Protein AF-A0A930K8G9-F1 (afdb_monomer_lite)

Foldseek 3Di:
DVVVVVVVVVVVVVPPLPLDFVLVLQLLADCVVPVQQHSVLSNQLSVCVVVVHFSWDQTNVRFIKGWPDDDRFKTWIDHHPFKIWIWGDPDSFKIWIWIWGRDVHIAIDIWIATSNRHTDPDPPPPDPPDDDDPPDDPVVVVVVVVVCPPPRD

Radius of gyration: 22.26 Å; chains: 1; bounding box: 43×30×83 Å

Secondary structure (DSSP, 8-state):
-HHHHHHHHHHHTT-------HHHHHHTS-TTTSTTS-HHHHHHHHHHHHHTS--EEE-TTSPEEEEEEE-SSEEEEEEETTEEEEEEE-SSSEEEEEEEEESSSEEEEEEEEETT-PBP---------PPPPTTS-HHHHHHHHHHT-SPP-

pLDDT: mean 87.23, std 14.77, range [46.5, 98.62]

Sequence (153 aa):
MKKWLVIICFLTCWLGASAQNLRDVWIDMPDTISPYLNKSLRTELADYVKMGVDPAVKNLLDDTTRIERMTKNYMLVQLSKASSLEIKLLDNSTIALVQTWKGPVAESKLSLFNQQWQAHAMVILPQETIEKPDTISEMEWNDIKSLMTPRLK

Structure (mmCIF, N/CA/C/O backbone):
data_AF-A0A930K8G9-F1
#
_entry.id   AF-A0A930K8G9-F1
#
loop_
_atom_site.group_PDB
_atom_site.id
_atom_site.type_symbol
_atom_site.label_atom_id
_atom_site.label_alt_id
_atom_site.label_comp_id
_atom_site.label_asym_id
_atom_site.label_entity_id
_atom_site.label_seq_id
_atom_site.pdbx_PDB_ins_code
_atom_site.Cartn_x
_atom_site.Cartn_y
_atom_site.Cartn_z
_atom_site.occupancy
_atom_site.B_iso_or_equiv
_atom_site.auth_seq_id
_atom_site.auth_comp_id
_atom_site.auth_asym_id
_atom_site.auth_atom_id
_atom_site.pdbx_PDB_model_num
ATOM 1 N N . MET A 1 1 ? -19.044 -14.992 -48.141 1.00 52.28 1 MET A N 1
ATOM 2 C CA . MET A 1 1 ? -18.464 -15.735 -46.996 1.00 52.28 1 MET A CA 1
ATOM 3 C C . MET A 1 1 ? -17.165 -15.114 -46.463 1.00 52.28 1 MET A C 1
ATOM 5 O O . MET A 1 1 ? -17.067 -14.907 -45.265 1.00 52.28 1 MET A O 1
ATOM 9 N N . LYS A 1 2 ? -16.203 -14.713 -47.314 1.00 53.38 2 LYS A N 1
ATOM 10 C CA . LYS A 1 2 ? -14.900 -14.144 -46.886 1.00 53.38 2 LYS A CA 1
ATOM 11 C C . LYS A 1 2 ? -14.973 -12.807 -46.113 1.00 53.38 2 LYS A C 1
ATOM 13 O O . LYS A 1 2 ? -14.159 -12.573 -45.232 1.00 53.38 2 LYS A O 1
ATOM 18 N N . LYS A 1 3 ? -15.964 -11.949 -46.405 1.00 56.41 3 LYS A N 1
ATOM 19 C CA . LYS A 1 3 ? -16.130 -10.627 -45.757 1.00 56.41 3 LYS A CA 1
ATOM 20 C C . LYS A 1 3 ? -16.605 -10.709 -44.299 1.00 56.41 3 LYS A C 1
ATOM 22 O O . LYS A 1 3 ? -16.292 -9.827 -43.514 1.00 56.41 3 LYS A O 1
ATOM 27 N N . TRP A 1 4 ? -17.345 -11.758 -43.938 1.00 68.38 4 TRP A N 1
ATOM 28 C CA . TRP A 1 4 ? -17.905 -11.913 -42.588 1.00 68.38 4 TRP A CA 1
ATOM 29 C C . TRP A 1 4 ? -16.896 -12.527 -41.610 1.00 68.38 4 TRP A C 1
ATOM 31 O O . TRP A 1 4 ? -16.908 -12.185 -40.435 1.00 68.38 4 TRP A O 1
ATOM 41 N N . LEU A 1 5 ? -15.952 -13.334 -42.110 1.00 64.62 5 LEU A N 1
ATOM 42 C CA . LEU A 1 5 ? -14.828 -13.855 -41.323 1.00 64.62 5 LEU A CA 1
ATOM 43 C C . LEU A 1 5 ? -13.914 -12.740 -40.788 1.00 64.62 5 LEU A C 1
ATOM 45 O O . LEU A 1 5 ? -13.472 -12.813 -39.648 1.00 64.62 5 LEU A O 1
ATOM 49 N N . VAL A 1 6 ? -13.685 -11.678 -41.571 1.00 66.75 6 VAL A N 1
ATOM 50 C CA . VAL A 1 6 ? -12.866 -10.529 -41.136 1.00 66.75 6 VAL A CA 1
ATOM 51 C C . VAL A 1 6 ? -13.548 -9.760 -40.000 1.00 66.75 6 VAL A C 1
ATOM 53 O O . VAL A 1 6 ? -12.891 -9.389 -39.034 1.00 66.75 6 VAL A O 1
ATOM 56 N N . ILE A 1 7 ? -14.870 -9.576 -40.075 1.00 68.44 7 ILE A N 1
ATOM 57 C CA . ILE A 1 7 ? -15.650 -8.869 -39.047 1.00 68.44 7 ILE A CA 1
ATOM 58 C C . ILE A 1 7 ? -15.668 -9.668 -37.735 1.00 68.44 7 ILE A C 1
ATOM 60 O O . ILE A 1 7 ? -15.463 -9.094 -36.670 1.00 68.44 7 ILE A O 1
ATOM 64 N N . ILE A 1 8 ? -15.829 -10.994 -37.807 1.00 68.06 8 ILE A N 1
ATOM 65 C CA . ILE A 1 8 ? -15.802 -11.874 -36.627 1.00 68.06 8 ILE A CA 1
ATOM 66 C C . ILE A 1 8 ? -14.412 -11.876 -35.967 1.00 68.06 8 ILE A C 1
ATOM 68 O O . ILE A 1 8 ? -14.334 -11.757 -34.749 1.00 68.06 8 ILE A O 1
ATOM 72 N N . CYS A 1 9 ? -13.321 -11.915 -36.745 1.00 62.56 9 CYS A N 1
ATOM 73 C CA . CYS A 1 9 ? -11.961 -11.810 -36.198 1.00 62.56 9 CYS A CA 1
ATOM 74 C C . CYS A 1 9 ? -11.698 -10.469 -35.490 1.00 62.56 9 CYS A C 1
ATOM 76 O O . CYS A 1 9 ? -11.072 -10.461 -34.431 1.00 62.56 9 CYS A O 1
ATOM 78 N N . PHE A 1 10 ? -12.202 -9.349 -36.023 1.00 61.12 10 PHE A N 1
ATOM 79 C CA . PHE A 1 10 ? -12.087 -8.042 -35.361 1.00 61.12 10 PHE A CA 1
ATOM 80 C C . PHE A 1 10 ? -12.918 -7.955 -34.070 1.00 61.12 10 PHE A C 1
ATOM 82 O O . PHE A 1 10 ? -12.462 -7.352 -33.101 1.00 61.12 10 PHE A O 1
ATOM 89 N N . LEU A 1 11 ? -14.087 -8.603 -34.016 1.00 60.97 11 LEU A N 1
ATOM 90 C CA . LEU A 1 11 ? -14.926 -8.676 -32.811 1.00 60.97 11 LEU A CA 1
ATOM 91 C C . LEU A 1 11 ? -14.304 -9.534 -31.697 1.00 60.97 11 LEU A C 1
ATOM 93 O O . LEU A 1 11 ? -14.457 -9.212 -30.521 1.00 60.97 11 LEU A O 1
ATOM 97 N N . THR A 1 12 ? -13.564 -10.594 -32.038 1.00 58.00 12 THR A N 1
ATOM 98 C CA . THR A 1 12 ? -12.906 -11.455 -31.038 1.00 58.00 12 THR A CA 1
ATOM 99 C C . THR A 1 12 ? -11.633 -10.851 -30.440 1.00 58.00 12 THR A C 1
ATOM 101 O O . THR A 1 12 ? -11.233 -11.251 -29.351 1.00 58.00 12 THR A O 1
ATOM 104 N N . CYS A 1 13 ? -11.013 -9.860 -31.094 1.00 54.03 13 CYS A N 1
ATOM 105 C CA . CYS A 1 13 ? -9.818 -9.180 -30.576 1.00 54.03 13 CYS A CA 1
ATOM 106 C C . CYS A 1 13 ? -10.092 -8.252 -29.379 1.00 54.03 13 CYS A C 1
ATOM 108 O O . CYS A 1 13 ? -9.145 -7.852 -28.706 1.00 54.03 13 CYS A O 1
ATOM 110 N N . TRP A 1 14 ? -11.354 -7.926 -29.078 1.00 51.00 14 TRP A N 1
ATOM 111 C CA . TRP A 1 14 ? -11.719 -7.150 -27.884 1.00 51.00 14 TRP A CA 1
ATOM 112 C C . TRP A 1 14 ? -11.943 -7.993 -26.629 1.00 51.00 14 TRP A C 1
ATOM 114 O O . TRP A 1 14 ? -11.959 -7.447 -25.530 1.00 51.00 14 TRP A O 1
ATOM 124 N N . LEU A 1 15 ? -12.022 -9.321 -26.752 1.00 49.22 15 LEU A N 1
ATOM 125 C CA . LEU A 1 15 ? -12.076 -10.235 -25.608 1.00 49.22 15 LEU A CA 1
ATOM 126 C C . LEU A 1 15 ? -10.663 -10.600 -25.129 1.00 49.22 15 LEU A C 1
ATOM 128 O O . LEU A 1 15 ? -10.356 -11.754 -24.836 1.00 49.22 15 LEU A O 1
ATOM 132 N N . GLY A 1 16 ? -9.781 -9.604 -25.061 1.00 46.50 16 GLY A N 1
ATOM 133 C CA . GLY A 1 16 ? -8.532 -9.730 -24.333 1.00 46.50 16 GLY A CA 1
ATOM 134 C C . GLY A 1 16 ? -8.852 -9.740 -22.847 1.00 46.50 16 GLY A C 1
ATOM 135 O O . GLY A 1 16 ? -8.979 -8.683 -22.238 1.00 46.50 16 GLY A O 1
ATOM 136 N N . ALA A 1 17 ? -8.995 -10.927 -22.257 1.00 48.66 17 ALA A N 1
ATOM 137 C CA . ALA A 1 17 ? -8.892 -11.086 -20.815 1.00 48.66 17 ALA A CA 1
ATOM 138 C C . ALA A 1 17 ? -7.479 -10.639 -20.410 1.00 48.66 17 ALA A C 1
ATOM 140 O O . ALA A 1 17 ? -6.515 -11.401 -20.484 1.00 48.66 17 ALA A O 1
ATOM 141 N N . SER A 1 18 ? -7.349 -9.357 -20.074 1.00 48.16 18 SER A N 1
ATOM 142 C CA . SER A 1 18 ? -6.119 -8.756 -19.583 1.00 48.16 18 SER A CA 1
ATOM 143 C C . SER A 1 18 ? -5.795 -9.392 -18.235 1.00 48.16 18 SER A C 1
ATOM 145 O O . SER A 1 18 ? -6.346 -9.021 -17.200 1.00 48.16 18 SER A O 1
ATOM 147 N N . ALA A 1 19 ? -4.903 -10.382 -18.241 1.00 49.06 19 ALA A N 1
ATOM 148 C CA . ALA A 1 19 ? -4.201 -10.792 -17.037 1.00 49.06 19 ALA A CA 1
ATOM 149 C C . ALA A 1 19 ? -3.242 -9.654 -16.671 1.00 49.06 19 ALA A C 1
ATOM 151 O O . ALA A 1 19 ? -2.085 -9.647 -17.091 1.00 49.06 19 ALA A O 1
ATOM 152 N N . GLN A 1 20 ? -3.753 -8.643 -15.968 1.00 59.28 20 GLN A N 1
ATOM 153 C CA . GLN A 1 20 ? -2.964 -7.461 -15.660 1.00 59.28 20 GLN A CA 1
ATOM 154 C C . GLN A 1 20 ? -1.835 -7.832 -14.698 1.00 59.28 20 GLN A C 1
ATOM 156 O O . GLN A 1 20 ? -2.035 -8.522 -13.694 1.00 59.28 20 GLN A O 1
ATOM 161 N N . ASN A 1 21 ? -0.623 -7.408 -15.039 1.00 84.12 21 ASN A N 1
ATOM 162 C CA . ASN A 1 21 ? 0.551 -7.640 -14.218 1.00 84.12 21 ASN A CA 1
ATOM 163 C C . ASN A 1 21 ? 0.497 -6.698 -13.008 1.00 84.12 21 ASN A C 1
ATOM 165 O O . ASN A 1 21 ? 0.241 -5.505 -13.166 1.00 84.12 21 ASN A O 1
ATOM 169 N N . LEU A 1 22 ? 0.775 -7.202 -11.801 1.00 92.44 22 LEU A N 1
ATOM 170 C CA . LEU A 1 22 ? 0.856 -6.374 -10.593 1.00 92.44 22 LEU A CA 1
ATOM 171 C C . LEU A 1 22 ? 1.829 -5.194 -10.754 1.00 92.44 22 LEU A C 1
ATOM 173 O O . LEU A 1 22 ? 1.607 -4.133 -10.177 1.00 92.44 22 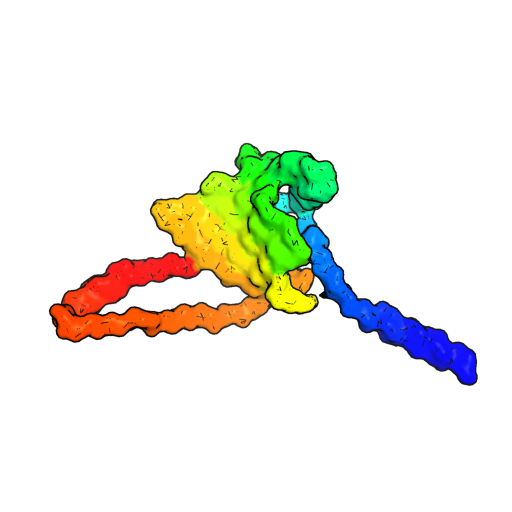LEU A O 1
ATOM 177 N N . ARG A 1 23 ? 2.884 -5.361 -11.562 1.00 94.31 23 ARG A N 1
ATOM 178 C CA . ARG A 1 23 ? 3.787 -4.273 -11.949 1.00 94.31 23 ARG A CA 1
ATOM 179 C C . ARG A 1 23 ? 3.043 -3.117 -12.611 1.00 94.31 23 ARG A C 1
ATOM 181 O O . ARG A 1 23 ? 3.283 -1.969 -12.261 1.00 94.31 23 ARG A O 1
ATOM 188 N N . ASP A 1 24 ? 2.166 -3.421 -13.556 1.00 93.94 24 ASP A N 1
ATOM 189 C CA . ASP A 1 24 ? 1.439 -2.404 -14.312 1.00 93.94 24 ASP A CA 1
ATOM 190 C C . ASP A 1 24 ? 0.391 -1.744 -13.415 1.00 93.94 24 ASP A C 1
ATOM 192 O O . ASP A 1 24 ? 0.307 -0.522 -13.376 1.00 93.94 24 ASP A O 1
ATOM 196 N N . VAL A 1 25 ? -0.302 -2.537 -12.584 1.00 95.56 25 VAL A N 1
ATOM 197 C CA . VAL A 1 25 ? -1.199 -2.020 -11.536 1.00 95.56 25 VAL A CA 1
ATOM 198 C C . VAL A 1 25 ? -0.476 -1.012 -10.637 1.00 95.56 25 VAL A C 1
ATOM 200 O O . VAL A 1 25 ? -0.994 0.074 -10.396 1.00 95.56 25 VAL A O 1
ATOM 203 N N . TRP A 1 26 ? 0.730 -1.345 -10.173 1.00 96.75 26 TRP A N 1
ATOM 204 C CA . TRP A 1 26 ? 1.560 -0.465 -9.351 1.00 96.75 26 TRP A CA 1
ATOM 205 C C . TRP A 1 26 ? 1.971 0.822 -10.078 1.00 96.75 26 TRP A C 1
ATOM 207 O O . TRP A 1 26 ? 1.834 1.914 -9.532 1.00 96.75 26 TRP A O 1
ATOM 217 N N . ILE A 1 27 ? 2.459 0.715 -11.314 1.00 96.69 27 ILE A N 1
ATOM 218 C CA . ILE A 1 27 ? 2.913 1.872 -12.099 1.00 96.69 27 ILE A CA 1
ATOM 219 C C . ILE A 1 27 ? 1.747 2.824 -12.399 1.00 96.69 27 ILE A C 1
ATOM 221 O O . ILE A 1 27 ? 1.897 4.044 -12.272 1.00 96.69 27 ILE A O 1
ATOM 225 N N . ASP A 1 28 ? 0.585 2.272 -12.743 1.00 96.19 28 ASP A N 1
ATOM 226 C CA . ASP A 1 28 ? -0.618 3.026 -13.099 1.00 96.19 28 ASP A CA 1
ATOM 227 C C . ASP A 1 28 ? -1.450 3.476 -11.890 1.00 96.19 28 ASP A C 1
ATOM 229 O O . ASP A 1 28 ? -2.449 4.173 -12.068 1.00 96.19 28 ASP A O 1
ATOM 233 N N . MET A 1 29 ? -1.024 3.146 -10.664 1.00 97.06 29 MET A N 1
ATOM 234 C CA . MET A 1 29 ? -1.600 3.700 -9.437 1.00 97.06 29 MET A CA 1
ATOM 235 C C . MET A 1 29 ? -1.655 5.233 -9.516 1.00 97.06 29 MET A C 1
ATOM 237 O O . MET A 1 29 ? -0.629 5.844 -9.796 1.00 97.06 29 MET A O 1
ATOM 241 N N . PRO A 1 30 ? -2.800 5.893 -9.276 1.00 97.31 30 PRO A N 1
ATOM 242 C CA . PRO A 1 30 ? -2.877 7.347 -9.308 1.00 97.31 30 PRO A CA 1
ATOM 243 C C . PRO A 1 30 ? -1.997 8.001 -8.241 1.00 97.31 30 PRO A C 1
ATOM 245 O O . PRO A 1 30 ? -1.967 7.565 -7.088 1.00 97.31 30 PRO A O 1
ATOM 248 N N . ASP A 1 31 ? -1.364 9.121 -8.592 1.00 96.88 31 ASP A N 1
ATOM 249 C CA . ASP A 1 31 ? -0.551 9.913 -7.657 1.00 96.88 31 ASP A CA 1
ATOM 250 C C . ASP A 1 31 ? -1.377 10.411 -6.460 1.00 96.88 31 ASP A C 1
ATOM 252 O O . ASP A 1 31 ? -0.845 10.607 -5.375 1.00 96.88 31 ASP A O 1
ATOM 256 N N . THR A 1 32 ? -2.701 10.529 -6.594 1.00 95.50 32 THR A N 1
ATOM 257 C CA . THR A 1 32 ? -3.598 10.898 -5.486 1.00 95.50 32 THR A CA 1
ATOM 258 C C . THR A 1 32 ? -3.580 9.904 -4.321 1.00 95.50 32 THR A C 1
ATOM 260 O O . THR A 1 32 ? -3.947 10.280 -3.212 1.00 95.50 32 THR A O 1
ATOM 263 N N . ILE A 1 33 ? -3.169 8.649 -4.542 1.00 95.25 33 ILE A N 1
ATOM 264 C CA . ILE A 1 33 ? -3.061 7.630 -3.483 1.00 95.25 33 ILE A CA 1
ATOM 265 C C . ILE A 1 33 ? -1.809 7.857 -2.624 1.00 95.25 33 ILE A C 1
ATOM 267 O O . ILE A 1 33 ? -1.846 7.679 -1.405 1.00 95.25 33 ILE A O 1
ATOM 271 N N . SER A 1 34 ? -0.706 8.275 -3.250 1.00 94.25 34 SER A N 1
ATOM 272 C CA . SER A 1 34 ? 0.545 8.637 -2.582 1.00 94.25 34 SER A CA 1
ATOM 273 C C . 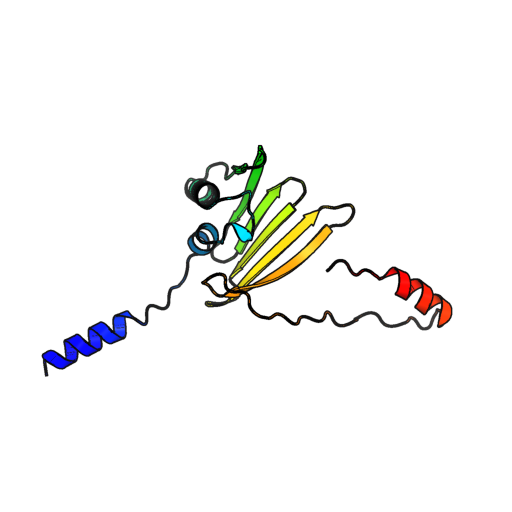SER A 1 34 ? 1.192 9.820 -3.318 1.00 94.25 34 SER A C 1
ATOM 275 O O . SER A 1 34 ? 2.007 9.613 -4.220 1.00 94.25 34 SER A O 1
ATOM 277 N N . PRO A 1 35 ? 0.839 11.073 -2.958 1.00 94.69 35 PRO A N 1
ATOM 278 C CA . PRO A 1 35 ? 1.238 12.266 -3.720 1.00 94.69 35 PRO A CA 1
ATOM 279 C C . PRO A 1 35 ? 2.747 12.492 -3.812 1.00 94.69 35 PRO A C 1
ATOM 281 O O . PRO A 1 35 ? 3.224 13.171 -4.715 1.00 94.69 35 PRO A O 1
ATOM 284 N N . TYR A 1 36 ? 3.504 11.920 -2.878 1.00 94.81 36 TYR A N 1
ATOM 285 C CA . TYR A 1 36 ? 4.959 12.021 -2.822 1.00 94.81 36 TYR A CA 1
ATOM 286 C C . TYR A 1 36 ? 5.685 10.902 -3.575 1.00 94.81 36 TYR A C 1
ATOM 288 O O . TYR A 1 36 ? 6.913 10.901 -3.637 1.00 94.81 36 TYR A O 1
ATOM 296 N N . LEU A 1 37 ? 4.952 9.956 -4.156 1.00 97.12 37 LEU A N 1
ATOM 297 C CA . LEU A 1 37 ? 5.501 8.856 -4.930 1.00 97.12 37 LEU A CA 1
ATOM 298 C C . LEU A 1 37 ? 4.858 8.864 -6.315 1.00 97.12 37 LEU A C 1
ATOM 300 O O . LEU A 1 37 ? 3.883 8.159 -6.538 1.00 97.12 37 LEU A O 1
ATOM 304 N N . ASN A 1 38 ? 5.393 9.670 -7.234 1.00 97.38 38 ASN A N 1
ATOM 305 C CA . ASN A 1 38 ? 4.863 9.829 -8.593 1.00 97.38 38 ASN A CA 1
ATOM 306 C C . ASN A 1 38 ? 5.114 8.603 -9.499 1.00 97.38 38 ASN A C 1
ATOM 308 O O . ASN A 1 38 ? 5.859 7.680 -9.153 1.00 97.38 38 ASN A O 1
ATOM 312 N N . LYS A 1 39 ? 4.529 8.614 -10.704 1.00 98.12 39 LYS A N 1
ATOM 313 C CA . LYS A 1 39 ? 4.662 7.520 -11.687 1.00 98.12 39 LYS A CA 1
ATOM 314 C C . LYS A 1 39 ? 6.107 7.158 -12.038 1.00 98.12 39 LYS A C 1
ATOM 316 O O . LYS A 1 39 ? 6.407 5.975 -12.208 1.00 98.12 39 LYS A O 1
ATOM 321 N N . SER A 1 40 ? 6.998 8.146 -12.135 1.00 98.31 40 SER A N 1
ATOM 322 C CA . SER A 1 40 ? 8.412 7.908 -12.451 1.00 98.31 40 SER A CA 1
ATOM 323 C C . SER A 1 40 ? 9.078 7.080 -11.354 1.00 98.31 40 SER A C 1
ATOM 325 O O . SER A 1 40 ? 9.658 6.039 -11.643 1.00 98.31 40 SER A O 1
ATOM 327 N N . LEU A 1 41 ? 8.903 7.484 -10.093 1.00 98.38 41 LEU A N 1
ATOM 328 C CA . LEU A 1 41 ? 9.457 6.780 -8.935 1.00 98.38 41 LEU A CA 1
ATOM 329 C C . LEU A 1 41 ? 8.872 5.369 -8.783 1.00 98.38 41 LEU A C 1
ATOM 331 O O . LEU A 1 41 ? 9.596 4.423 -8.477 1.00 98.38 41 LEU A O 1
ATOM 335 N N . ARG A 1 42 ? 7.568 5.191 -9.042 1.00 98.25 42 ARG A N 1
ATOM 336 C CA . ARG A 1 42 ? 6.940 3.856 -9.047 1.00 98.25 42 ARG A CA 1
ATOM 337 C C . ARG A 1 42 ? 7.522 2.950 -10.130 1.00 98.25 42 ARG A C 1
ATOM 339 O O . ARG A 1 42 ? 7.740 1.766 -9.874 1.00 98.25 42 ARG A O 1
ATOM 346 N N . THR A 1 43 ? 7.782 3.502 -11.314 1.00 98.31 43 THR A N 1
ATOM 347 C CA . THR A 1 43 ? 8.398 2.772 -12.432 1.00 98.31 43 THR A CA 1
ATOM 348 C C . THR A 1 43 ? 9.819 2.348 -12.082 1.00 98.31 43 THR A C 1
ATOM 350 O O . THR A 1 43 ? 10.137 1.168 -12.196 1.00 98.31 43 THR A O 1
ATOM 353 N N . GLU A 1 44 ? 10.624 3.273 -11.559 1.00 98.44 44 GLU A N 1
ATOM 354 C CA . GLU A 1 44 ? 12.000 3.016 -11.126 1.00 98.44 44 GLU A CA 1
ATOM 355 C C . GLU A 1 44 ? 12.072 1.910 -10.063 1.00 98.44 44 GLU A C 1
ATOM 357 O O . GLU A 1 44 ? 12.812 0.942 -10.226 1.00 98.44 44 GLU A O 1
ATOM 362 N N . LEU A 1 45 ? 11.227 1.977 -9.027 1.00 98.31 45 LEU A N 1
ATOM 363 C CA . LEU A 1 45 ? 11.138 0.933 -8.001 1.00 98.31 45 LEU A CA 1
ATOM 364 C C . LEU A 1 45 ? 10.832 -0.449 -8.594 1.00 98.31 45 LEU A C 1
ATOM 366 O O . LEU A 1 45 ? 11.463 -1.441 -8.226 1.00 98.31 45 LEU A O 1
ATOM 370 N N . ALA A 1 46 ? 9.869 -0.532 -9.515 1.00 97.12 46 ALA A N 1
ATOM 371 C CA . AL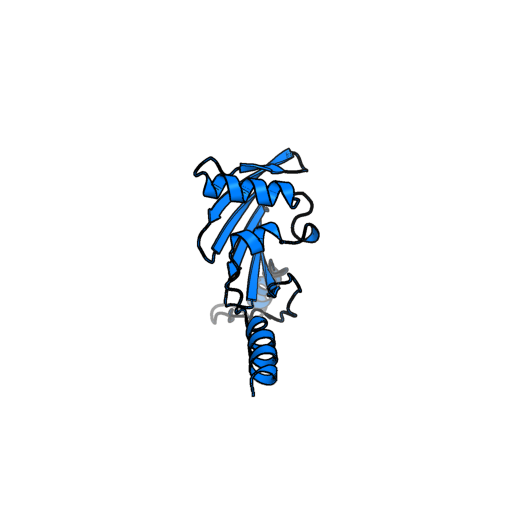A A 1 46 ? 9.514 -1.794 -10.155 1.00 97.12 46 ALA A CA 1
ATOM 372 C C . ALA A 1 46 ? 10.633 -2.333 -11.063 1.00 97.12 46 ALA A C 1
ATOM 374 O O . ALA A 1 46 ? 10.806 -3.550 -11.179 1.00 97.12 46 ALA A O 1
ATOM 375 N N . ASP A 1 47 ? 11.392 -1.443 -11.699 1.00 97.50 47 ASP A N 1
ATOM 376 C CA . ASP A 1 47 ? 12.540 -1.812 -12.521 1.00 97.50 47 ASP A CA 1
ATOM 377 C C . ASP A 1 47 ? 13.703 -2.319 -11.664 1.00 97.50 47 ASP A C 1
ATOM 379 O O . ASP A 1 47 ? 14.291 -3.346 -12.004 1.00 97.50 47 ASP A O 1
ATOM 383 N N . TYR A 1 48 ? 13.962 -1.715 -10.500 1.00 98.25 48 TYR A N 1
ATOM 384 C CA . TYR A 1 48 ? 14.957 -2.218 -9.548 1.00 98.25 48 TYR A CA 1
ATOM 385 C C . TYR A 1 48 ? 14.641 -3.627 -9.048 1.00 98.25 48 TYR A C 1
ATOM 387 O O . TYR A 1 48 ? 15.529 -4.483 -9.038 1.00 98.25 48 TYR A O 1
ATOM 395 N N . VAL A 1 49 ? 13.370 -3.918 -8.747 1.00 96.50 49 VAL A N 1
ATOM 396 C CA . VAL A 1 49 ? 12.937 -5.286 -8.418 1.00 96.50 49 VAL A CA 1
ATOM 397 C C . VAL A 1 49 ? 13.254 -6.249 -9.565 1.00 96.50 49 VAL A C 1
ATOM 399 O O . VAL A 1 49 ? 13.806 -7.324 -9.336 1.00 96.50 49 VAL A O 1
ATOM 402 N N . LYS A 1 50 ? 12.937 -5.873 -10.811 1.00 94.88 50 LYS A N 1
ATOM 403 C CA . LYS A 1 50 ? 13.196 -6.708 -11.997 1.00 94.88 50 LYS A CA 1
ATOM 404 C C . LYS A 1 50 ? 14.692 -6.932 -12.240 1.00 94.88 50 LYS A C 1
ATOM 406 O O . LYS A 1 50 ? 15.077 -8.008 -12.688 1.00 94.88 50 LYS A O 1
ATOM 411 N N . MET A 1 51 ? 15.515 -5.925 -11.967 1.00 96.75 51 MET A N 1
ATOM 412 C CA . MET A 1 51 ? 16.972 -5.984 -12.096 1.00 96.75 51 MET A CA 1
ATOM 413 C C . MET A 1 51 ? 17.644 -6.774 -10.963 1.00 96.75 51 MET A C 1
ATOM 415 O O . MET A 1 51 ? 18.827 -7.084 -11.075 1.00 96.75 51 MET A O 1
ATOM 419 N N . GLY A 1 52 ? 16.917 -7.109 -9.890 1.00 95.88 52 GLY A N 1
ATOM 420 C CA . GLY A 1 52 ? 17.475 -7.796 -8.723 1.00 95.88 52 GLY A CA 1
ATOM 421 C C . GLY A 1 52 ? 18.426 -6.923 -7.900 1.00 95.88 52 GLY A C 1
ATOM 422 O O . GLY A 1 52 ? 19.296 -7.453 -7.212 1.00 95.88 52 GLY A O 1
ATOM 423 N N . VAL A 1 53 ? 18.286 -5.598 -7.995 1.00 97.38 53 VAL A N 1
ATOM 424 C CA . VAL A 1 53 ? 19.052 -4.619 -7.208 1.00 97.38 53 VAL A CA 1
ATOM 425 C C . VAL A 1 53 ? 18.198 -4.076 -6.065 1.00 97.38 53 VAL A C 1
ATOM 427 O O . VAL A 1 53 ? 17.025 -4.426 -5.944 1.00 97.38 53 VAL A O 1
ATOM 430 N N . ASP A 1 54 ? 18.785 -3.228 -5.220 1.00 97.44 54 ASP A N 1
ATOM 431 C CA . ASP A 1 54 ? 18.089 -2.641 -4.079 1.00 97.44 54 ASP A CA 1
ATOM 432 C C . ASP A 1 54 ? 16.864 -1.816 -4.527 1.00 97.44 54 ASP A C 1
ATOM 434 O O . ASP A 1 54 ? 17.038 -0.779 -5.169 1.00 97.44 54 ASP A O 1
ATOM 438 N N . PRO A 1 55 ? 15.620 -2.234 -4.220 1.00 97.25 55 PRO A N 1
ATOM 439 C CA . PRO A 1 55 ? 14.428 -1.586 -4.750 1.00 97.25 55 PRO A CA 1
ATOM 440 C C . PRO A 1 55 ? 13.999 -0.425 -3.851 1.00 97.25 55 PRO A C 1
ATOM 442 O O . PRO A 1 55 ? 12.935 -0.469 -3.227 1.00 97.25 55 PRO A O 1
ATOM 445 N N . ALA A 1 56 ? 14.844 0.603 -3.766 1.00 98.38 56 ALA A N 1
ATOM 446 C CA . ALA A 1 56 ? 14.616 1.791 -2.954 1.00 98.38 56 ALA A CA 1
ATOM 447 C C . ALA A 1 56 ? 14.917 3.086 -3.719 1.00 98.38 56 ALA A C 1
ATOM 449 O O . ALA A 1 56 ? 15.888 3.170 -4.464 1.00 98.38 56 ALA A O 1
ATOM 450 N N . VAL A 1 57 ? 14.094 4.111 -3.493 1.00 98.25 57 VAL A N 1
ATOM 451 C CA . VAL A 1 57 ? 14.226 5.444 -4.103 1.00 98.25 57 VAL A CA 1
ATOM 452 C C . VAL A 1 57 ? 14.018 6.535 -3.057 1.00 98.25 57 VAL A C 1
ATOM 454 O O . VAL A 1 57 ? 13.378 6.313 -2.023 1.00 98.25 57 VAL A O 1
ATOM 457 N N . LYS A 1 58 ? 14.528 7.737 -3.338 1.00 98.19 58 LYS A N 1
ATOM 458 C CA . LYS A 1 58 ? 14.139 8.951 -2.614 1.00 98.19 58 LYS A CA 1
ATOM 459 C C . LYS A 1 58 ? 12.817 9.473 -3.162 1.00 98.19 58 LYS A C 1
ATOM 461 O O . LYS A 1 58 ? 12.683 9.681 -4.364 1.00 98.19 58 LYS A O 1
ATOM 466 N N . ASN A 1 59 ? 11.830 9.629 -2.286 1.00 96.88 59 ASN A N 1
ATOM 467 C CA . ASN A 1 59 ? 10.523 10.156 -2.656 1.00 96.88 59 ASN A CA 1
ATOM 468 C C . ASN A 1 59 ? 10.525 11.694 -2.681 1.00 96.88 59 ASN A C 1
ATOM 470 O O . ASN A 1 59 ? 11.511 12.329 -2.316 1.00 96.88 59 ASN A O 1
ATOM 474 N N . LEU A 1 60 ? 9.419 12.306 -3.110 1.00 97.19 60 LEU A N 1
ATOM 475 C CA . LEU A 1 60 ? 9.321 13.767 -3.258 1.00 97.19 60 LEU A CA 1
ATOM 476 C C . LEU A 1 60 ? 9.367 14.541 -1.925 1.00 97.19 60 LEU A C 1
ATOM 478 O O . LEU A 1 60 ? 9.389 15.767 -1.942 1.00 97.19 60 LEU A O 1
ATOM 482 N N . LEU A 1 61 ? 9.356 13.845 -0.784 1.00 96.50 61 LEU A N 1
ATOM 483 C CA . LEU A 1 61 ? 9.524 14.413 0.558 1.00 96.50 61 LEU A CA 1
ATOM 484 C C . LEU A 1 61 ? 10.898 14.072 1.163 1.00 96.50 61 LEU A C 1
ATOM 486 O O . LEU A 1 61 ? 11.061 14.141 2.379 1.00 96.50 61 LEU A O 1
ATOM 490 N N . ASP A 1 62 ? 11.864 13.663 0.335 1.00 96.12 62 ASP A N 1
ATOM 491 C CA . ASP A 1 62 ? 13.229 13.270 0.713 1.00 96.12 62 ASP A CA 1
ATOM 492 C C . ASP A 1 62 ? 13.343 12.067 1.673 1.00 96.12 62 ASP A C 1
ATOM 494 O O . ASP A 1 62 ? 14.440 11.724 2.140 1.00 96.12 62 ASP A O 1
ATOM 498 N N . ASP A 1 63 ? 12.249 11.343 1.919 1.00 95.88 63 ASP A N 1
ATOM 499 C CA . ASP A 1 63 ? 12.289 10.068 2.635 1.00 95.88 63 ASP A CA 1
ATOM 500 C C . ASP A 1 63 ? 12.576 8.906 1.669 1.00 95.88 63 ASP A C 1
ATOM 502 O O . ASP A 1 63 ? 12.531 9.042 0.444 1.00 95.88 63 ASP A O 1
ATOM 506 N N . THR A 1 64 ? 12.932 7.751 2.218 1.00 97.88 64 THR A N 1
ATOM 507 C CA . THR A 1 64 ? 13.224 6.547 1.440 1.00 97.88 64 THR A CA 1
ATOM 508 C C . THR A 1 64 ? 11.976 5.677 1.330 1.00 97.88 64 THR A C 1
ATOM 510 O O . THR A 1 64 ? 11.458 5.194 2.337 1.00 97.88 64 THR A O 1
ATOM 513 N N . THR A 1 65 ? 11.541 5.422 0.098 1.00 98.44 65 THR A N 1
ATOM 514 C CA . THR A 1 65 ? 10.500 4.438 -0.218 1.00 98.44 65 THR A CA 1
ATOM 515 C C . THR A 1 65 ? 11.140 3.175 -0.779 1.00 98.44 65 THR A C 1
ATOM 517 O O . THR A 1 65 ? 12.075 3.259 -1.573 1.00 98.44 65 THR A O 1
ATOM 520 N N . ARG A 1 66 ? 10.643 2.005 -0.370 1.00 98.50 66 ARG A N 1
ATOM 521 C CA . ARG A 1 66 ? 11.230 0.697 -0.676 1.00 98.50 66 ARG A CA 1
ATOM 522 C C . ARG A 1 66 ? 10.158 -0.352 -0.947 1.00 98.50 66 ARG A C 1
ATOM 524 O O . ARG A 1 66 ? 9.182 -0.441 -0.205 1.00 98.50 66 ARG A O 1
ATOM 531 N N . ILE A 1 67 ? 10.356 -1.185 -1.968 1.00 98.44 67 ILE A N 1
ATOM 532 C CA . ILE A 1 67 ? 9.546 -2.397 -2.153 1.00 98.44 67 ILE A CA 1
ATOM 533 C C . ILE A 1 67 ? 10.159 -3.520 -1.311 1.00 98.44 67 ILE A C 1
ATOM 535 O O . ILE A 1 67 ? 11.245 -4.005 -1.606 1.00 98.44 67 ILE A O 1
ATOM 539 N N . GLU A 1 68 ? 9.450 -3.954 -0.273 1.00 98.25 68 GLU A N 1
ATOM 540 C CA . GLU A 1 68 ? 9.892 -5.042 0.612 1.00 98.25 68 GLU A CA 1
ATOM 541 C C . GLU A 1 68 ? 9.611 -6.417 0.006 1.00 98.25 68 GLU A C 1
ATOM 543 O O . GLU A 1 68 ? 10.344 -7.386 0.204 1.00 98.25 68 GLU A O 1
ATOM 548 N N . ARG A 1 69 ? 8.498 -6.526 -0.724 1.00 97.31 69 ARG A N 1
ATOM 549 C CA . ARG A 1 69 ? 8.089 -7.773 -1.364 1.00 97.31 69 ARG A CA 1
ATOM 550 C C . ARG A 1 69 ? 7.272 -7.486 -2.604 1.00 97.31 69 ARG A C 1
ATOM 552 O O . ARG A 1 69 ? 6.323 -6.712 -2.556 1.00 97.31 69 ARG A O 1
ATOM 559 N N . MET A 1 70 ? 7.574 -8.198 -3.682 1.00 96.25 70 MET A N 1
ATOM 560 C CA . MET A 1 70 ? 6.760 -8.213 -4.890 1.00 96.25 70 MET A CA 1
ATOM 561 C C . MET A 1 70 ? 6.612 -9.648 -5.384 1.00 96.25 70 MET A C 1
ATOM 563 O O . MET A 1 70 ? 7.584 -10.382 -5.531 1.00 96.25 70 MET A O 1
ATOM 567 N N . THR A 1 71 ? 5.372 -10.056 -5.614 1.00 94.25 71 THR A N 1
ATOM 568 C CA . THR A 1 71 ? 5.006 -11.364 -6.168 1.00 94.25 71 THR A CA 1
ATOM 569 C C . THR A 1 71 ? 4.069 -11.161 -7.360 1.00 94.25 71 THR A C 1
ATOM 571 O O . THR A 1 71 ? 3.815 -10.032 -7.770 1.00 94.25 71 THR A O 1
ATOM 574 N N . LYS A 1 72 ? 3.497 -12.239 -7.910 1.00 92.62 72 LYS A N 1
ATOM 575 C CA . LYS A 1 72 ? 2.537 -12.138 -9.019 1.00 92.62 72 LYS A CA 1
ATOM 576 C C . LYS A 1 72 ? 1.266 -11.349 -8.665 1.00 92.62 72 LYS A C 1
ATOM 578 O O . LYS A 1 72 ? 0.703 -10.708 -9.543 1.00 92.62 72 LYS A O 1
ATOM 583 N N . ASN A 1 73 ? 0.782 -11.428 -7.423 1.00 94.62 73 ASN A N 1
ATOM 584 C CA . ASN A 1 73 ? -0.519 -10.864 -7.032 1.00 94.62 73 ASN A CA 1
ATOM 585 C C . ASN A 1 73 ? -0.500 -10.087 -5.710 1.00 94.62 73 ASN A C 1
ATOM 587 O O . ASN A 1 73 ? -1.562 -9.730 -5.210 1.00 94.62 73 ASN A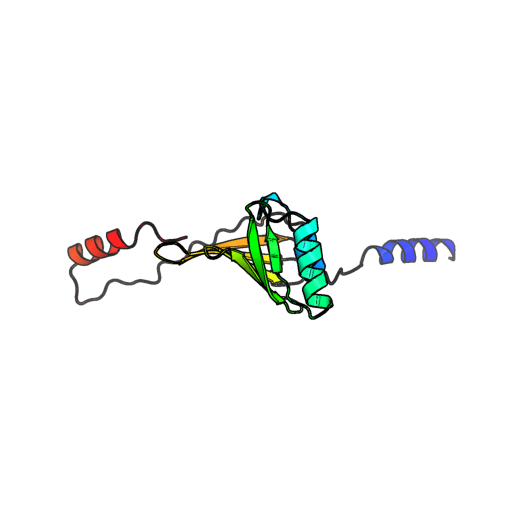 O 1
ATOM 591 N N . TYR A 1 74 ? 0.673 -9.878 -5.118 1.00 97.00 74 TYR A N 1
ATOM 592 C CA . TYR A 1 74 ? 0.841 -9.152 -3.865 1.00 97.00 74 TYR A CA 1
ATOM 593 C C . TYR A 1 74 ? 2.123 -8.323 -3.870 1.00 97.00 74 TYR A C 1
ATOM 595 O O . TYR A 1 74 ? 3.170 -8.819 -4.302 1.00 97.00 74 TYR A O 1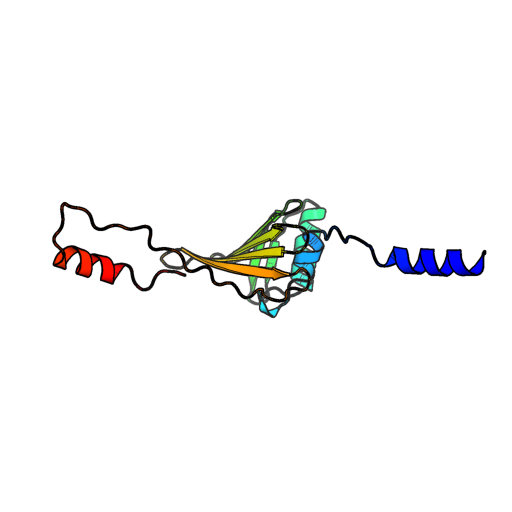
ATOM 603 N N . MET A 1 75 ? 2.031 -7.097 -3.363 1.00 97.88 75 MET A N 1
ATOM 604 C CA . MET A 1 75 ? 3.142 -6.174 -3.170 1.00 97.88 75 MET A CA 1
ATOM 605 C C . MET A 1 75 ? 3.060 -5.549 -1.775 1.00 97.88 75 MET A C 1
ATOM 607 O O . MET A 1 75 ? 1.989 -5.102 -1.375 1.00 97.88 75 MET A O 1
ATOM 611 N N . LEU A 1 76 ? 4.196 -5.491 -1.080 1.00 98.62 76 LEU A N 1
ATOM 612 C CA . LEU A 1 76 ? 4.392 -4.743 0.160 1.00 98.62 76 LEU A CA 1
ATOM 613 C C . LEU A 1 76 ? 5.429 -3.649 -0.085 1.00 98.62 76 LEU A C 1
ATOM 615 O O . LEU A 1 76 ? 6.546 -3.932 -0.527 1.00 98.62 76 LEU A O 1
ATOM 619 N N . VAL A 1 77 ? 5.061 -2.417 0.242 1.00 98.50 77 VAL A N 1
ATOM 620 C CA . VAL A 1 77 ? 5.890 -1.227 0.077 1.00 98.50 77 VAL A CA 1
ATOM 621 C C . VAL A 1 77 ? 6.024 -0.527 1.420 1.00 98.50 77 VAL A C 1
ATOM 623 O O . VAL A 1 77 ? 5.033 -0.173 2.062 1.00 98.50 77 VAL A O 1
ATOM 626 N N . GLN A 1 78 ? 7.257 -0.277 1.840 1.00 98.25 78 GLN A N 1
ATOM 627 C CA . GLN A 1 78 ? 7.537 0.689 2.886 1.00 98.25 78 GLN A CA 1
ATOM 628 C C . GLN A 1 78 ? 7.582 2.081 2.246 1.00 98.25 78 GLN A C 1
ATOM 630 O O . GLN A 1 78 ? 8.509 2.396 1.505 1.00 98.25 78 GLN A O 1
ATOM 635 N N . LEU A 1 79 ? 6.578 2.919 2.518 1.00 97.25 79 LEU A N 1
ATOM 636 C CA . LEU A 1 79 ? 6.523 4.287 1.989 1.00 97.25 79 LEU A CA 1
ATOM 637 C C . LEU A 1 79 ? 7.481 5.215 2.745 1.00 97.25 79 LEU A C 1
ATOM 639 O O . LEU A 1 79 ? 8.146 6.045 2.127 1.00 97.25 79 LEU A O 1
ATOM 643 N N . SER A 1 80 ? 7.551 5.040 4.066 1.00 95.50 80 SER A N 1
ATOM 644 C CA . SER A 1 80 ? 8.431 5.755 4.992 1.00 95.50 80 SER A CA 1
ATOM 645 C C . SER A 1 80 ? 8.670 4.921 6.256 1.00 95.50 80 SER A C 1
ATOM 647 O O . SER A 1 80 ? 8.147 3.814 6.415 1.00 95.50 80 SER A O 1
ATOM 649 N N . LYS A 1 81 ? 9.409 5.452 7.236 1.00 93.19 81 LYS A N 1
ATOM 650 C CA . LYS A 1 81 ? 9.445 4.842 8.583 1.00 93.19 81 LYS A CA 1
ATOM 651 C C . LYS A 1 81 ? 8.069 4.827 9.261 1.00 93.19 81 LYS A C 1
ATOM 653 O O . LYS A 1 81 ? 7.789 3.920 10.040 1.00 93.19 81 LYS A O 1
ATOM 658 N N . ALA A 1 82 ? 7.220 5.801 8.938 1.00 94.81 82 ALA A N 1
ATOM 659 C CA . ALA A 1 82 ? 5.918 6.005 9.564 1.00 94.81 82 ALA A CA 1
ATOM 660 C C . ALA A 1 82 ? 4.745 5.391 8.781 1.00 94.81 82 ALA A C 1
ATOM 662 O O . ALA A 1 82 ? 3.617 5.439 9.262 1.00 94.81 82 ALA A O 1
ATOM 663 N N . SER A 1 83 ? 4.956 4.834 7.584 1.00 96.31 83 SER A N 1
ATOM 664 C CA . SER A 1 83 ? 3.849 4.287 6.792 1.00 96.31 83 SER A CA 1
ATOM 665 C C . SER A 1 83 ? 4.259 3.182 5.824 1.00 96.31 83 SER A C 1
ATOM 667 O O . SER A 1 83 ? 5.390 3.132 5.333 1.00 96.31 83 SER A O 1
ATOM 669 N N . SER A 1 84 ? 3.313 2.292 5.545 1.00 97.94 84 SER A N 1
ATOM 670 C CA . SER A 1 84 ? 3.430 1.226 4.553 1.00 97.94 84 SER A CA 1
ATOM 671 C C . SER A 1 84 ? 2.163 1.115 3.716 1.00 97.94 84 SER A C 1
ATOM 673 O O . SER A 1 84 ? 1.098 1.606 4.092 1.00 97.94 84 SER A O 1
ATOM 675 N N . LEU A 1 85 ? 2.302 0.475 2.562 1.00 98.12 85 LEU A N 1
ATOM 676 C CA . LEU A 1 85 ? 1.236 0.256 1.603 1.00 98.12 85 LEU A CA 1
ATOM 677 C C . LEU A 1 85 ? 1.333 -1.166 1.064 1.00 98.12 85 LEU A C 1
ATOM 679 O O . LEU A 1 85 ? 2.409 -1.627 0.685 1.00 98.12 85 LEU A O 1
ATOM 683 N N . GLU A 1 86 ? 0.200 -1.850 1.017 1.00 98.44 86 GLU A N 1
ATOM 684 C CA . GLU A 1 86 ? 0.073 -3.186 0.453 1.00 98.44 86 GLU A CA 1
ATOM 685 C C . GLU A 1 86 ? -0.952 -3.186 -0.673 1.00 98.44 86 GLU A C 1
ATOM 687 O O . GLU A 1 86 ? -2.031 -2.607 -0.548 1.00 98.44 86 GLU A O 1
ATOM 692 N N . ILE A 1 87 ? -0.620 -3.871 -1.765 1.00 98.00 87 ILE A N 1
ATOM 693 C CA . ILE A 1 87 ? -1.528 -4.108 -2.886 1.00 98.00 87 ILE A CA 1
ATOM 694 C C . ILE A 1 87 ? -1.716 -5.609 -3.026 1.00 98.00 87 ILE A C 1
ATOM 696 O O . ILE A 1 87 ? -0.744 -6.356 -3.159 1.00 98.00 87 ILE A O 1
ATOM 700 N N . LYS A 1 88 ? -2.972 -6.050 -3.055 1.00 96.50 88 LYS A N 1
ATOM 701 C CA . LYS A 1 88 ? -3.353 -7.431 -3.342 1.00 96.50 88 LYS A CA 1
ATOM 702 C C . LYS A 1 88 ? -4.346 -7.461 -4.498 1.00 96.50 88 LYS A C 1
ATOM 704 O O . LYS A 1 88 ? -5.390 -6.823 -4.436 1.00 96.50 88 LYS A O 1
ATOM 709 N N . LEU A 1 89 ? -4.050 -8.250 -5.529 1.00 95.31 89 LEU A N 1
ATOM 710 C CA . LEU A 1 89 ? -5.047 -8.609 -6.540 1.00 95.31 89 LEU A CA 1
ATOM 711 C C . LEU A 1 89 ? -5.904 -9.732 -5.950 1.00 95.31 89 LEU A C 1
ATOM 713 O O . LEU A 1 89 ? -5.386 -10.829 -5.703 1.00 95.31 89 LEU A O 1
ATOM 717 N N . LEU A 1 90 ? -7.170 -9.433 -5.650 1.00 92.75 90 LEU A N 1
ATOM 718 C CA . LEU A 1 90 ? -8.107 -10.406 -5.078 1.00 92.75 90 LEU A CA 1
ATOM 719 C C . LEU A 1 90 ? -8.626 -11.357 -6.160 1.00 92.75 90 LEU A C 1
ATOM 721 O O . LEU A 1 90 ? -8.702 -12.565 -5.948 1.00 92.75 90 LEU A O 1
ATOM 725 N N . ASP A 1 91 ? -8.921 -10.800 -7.331 1.00 89.50 91 ASP A N 1
ATOM 726 C CA . ASP A 1 91 ? -9.388 -11.495 -8.526 1.00 89.50 91 ASP A CA 1
ATOM 727 C C . ASP A 1 91 ? -8.935 -10.729 -9.790 1.00 89.50 91 ASP A C 1
ATOM 729 O O . ASP A 1 91 ? -8.057 -9.865 -9.727 1.00 89.50 91 ASP A O 1
ATOM 733 N N . ASN A 1 92 ? -9.504 -11.053 -10.956 1.00 87.00 92 ASN A N 1
ATOM 734 C CA . ASN A 1 92 ? -9.149 -10.427 -12.237 1.00 87.00 92 ASN A CA 1
ATOM 735 C C . ASN A 1 92 ? -9.688 -8.996 -12.418 1.00 87.00 92 ASN A C 1
ATOM 737 O O . ASN A 1 92 ? -9.416 -8.384 -13.442 1.00 87.00 92 ASN A O 1
ATOM 741 N N . SER A 1 93 ? -10.473 -8.475 -11.483 1.00 88.94 93 SER A N 1
ATOM 742 C CA . SER A 1 93 ? -11.140 -7.171 -11.562 1.00 88.94 93 SER A CA 1
ATOM 743 C C . SER A 1 93 ? -10.931 -6.300 -10.327 1.00 88.94 93 SER A C 1
ATOM 745 O O . SER A 1 93 ? -11.029 -5.081 -10.445 1.00 88.94 93 SER A O 1
ATOM 747 N N . THR A 1 94 ? -10.601 -6.900 -9.182 1.00 92.62 94 THR A N 1
ATOM 748 C CA . THR A 1 94 ? -10.592 -6.239 -7.877 1.00 92.62 94 THR A CA 1
ATOM 749 C C . THR A 1 94 ? -9.181 -6.122 -7.305 1.00 92.62 94 THR A C 1
ATOM 751 O O . THR A 1 94 ? -8.471 -7.114 -7.103 1.00 92.62 94 THR A O 1
ATOM 754 N N . ILE A 1 95 ? -8.808 -4.893 -6.964 1.00 95.50 95 ILE A N 1
ATOM 755 C CA . ILE A 1 95 ? -7.587 -4.532 -6.251 1.00 95.50 95 ILE A CA 1
ATOM 756 C C . ILE A 1 95 ? -7.959 -4.188 -4.809 1.00 95.50 95 ILE A C 1
ATOM 758 O O . ILE A 1 95 ? -8.803 -3.326 -4.568 1.00 95.50 95 ILE A O 1
ATOM 762 N N . ALA A 1 96 ? -7.296 -4.821 -3.848 1.00 95.69 96 ALA A N 1
ATOM 763 C CA . ALA A 1 96 ? -7.294 -4.388 -2.460 1.00 95.69 96 ALA A CA 1
ATOM 764 C C . ALA A 1 96 ? -6.031 -3.575 -2.175 1.00 95.69 96 ALA A C 1
ATOM 766 O O . ALA A 1 96 ? -4.916 -4.037 -2.425 1.00 95.69 96 ALA A O 1
ATOM 767 N N . LEU A 1 97 ? -6.226 -2.378 -1.632 1.00 97.00 97 LEU A N 1
ATOM 768 C CA . LEU A 1 97 ? -5.176 -1.498 -1.146 1.00 97.00 97 LEU A CA 1
ATOM 769 C C . LEU A 1 97 ? -5.302 -1.389 0.371 1.00 97.00 97 LEU A C 1
ATOM 771 O O . LEU A 1 97 ? -6.345 -0.966 0.871 1.00 97.00 97 LEU A O 1
ATOM 775 N N . VAL A 1 98 ? -4.241 -1.727 1.093 1.00 97.12 98 VAL A N 1
ATOM 776 C CA . VAL A 1 98 ? -4.141 -1.467 2.532 1.00 97.12 98 VAL A CA 1
ATOM 777 C C . VAL A 1 98 ? -3.086 -0.399 2.745 1.00 97.12 98 VAL A C 1
ATOM 779 O O . VAL A 1 98 ? -1.953 -0.539 2.293 1.00 97.12 98 VAL A O 1
ATOM 782 N N . GLN A 1 99 ? -3.459 0.682 3.419 1.00 96.62 99 GLN A N 1
ATOM 783 C CA . GLN A 1 99 ? -2.528 1.719 3.849 1.00 96.62 99 GLN A CA 1
ATOM 784 C C . GLN A 1 99 ? -2.422 1.664 5.362 1.00 96.62 99 GLN A C 1
ATOM 786 O O . GLN A 1 99 ? -3.444 1.720 6.041 1.00 96.62 99 GLN A O 1
ATOM 791 N N . THR A 1 100 ? -1.200 1.571 5.876 1.00 96.75 100 THR A N 1
ATOM 792 C CA . THR A 1 100 ? -0.939 1.496 7.313 1.00 96.75 100 THR A CA 1
ATOM 793 C C . THR A 1 100 ? -0.104 2.686 7.748 1.00 96.75 100 THR A C 1
ATOM 795 O O . THR A 1 100 ? 0.962 2.943 7.182 1.00 96.75 100 THR A O 1
ATOM 798 N N . TRP A 1 101 ? -0.550 3.373 8.795 1.00 95.56 101 TRP A N 1
ATOM 799 C CA . TRP A 1 101 ? 0.190 4.447 9.449 1.00 95.56 101 TRP A CA 1
ATOM 800 C C . TRP A 1 101 ? 0.658 3.980 10.822 1.00 95.56 101 TRP A C 1
ATOM 802 O O . TRP A 1 101 ? -0.114 3.475 11.634 1.00 95.56 101 TRP A O 1
ATOM 812 N N . LYS A 1 102 ? 1.955 4.133 11.072 1.00 92.81 102 LYS A N 1
ATOM 813 C CA . LYS A 1 102 ? 2.639 3.729 12.300 1.00 92.81 102 LYS A CA 1
ATOM 814 C C . LYS A 1 102 ? 2.724 4.946 13.223 1.00 92.81 102 LYS A C 1
ATOM 816 O O . LYS A 1 102 ? 3.742 5.633 13.256 1.00 92.81 102 LYS A O 1
ATOM 821 N N . GLY A 1 103 ? 1.612 5.250 13.894 1.00 84.69 103 GLY A N 1
ATOM 822 C CA . GLY A 1 103 ? 1.553 6.217 14.996 1.00 84.69 103 GLY A CA 1
ATOM 823 C C . GLY A 1 103 ? 1.955 5.577 16.336 1.00 84.69 103 GLY A C 1
ATOM 824 O O . GLY A 1 103 ? 2.680 4.581 16.335 1.00 84.69 103 GLY A O 1
ATOM 825 N N . PRO A 1 104 ? 1.464 6.089 17.485 1.00 86.38 104 PRO A N 1
ATOM 826 C CA . PRO A 1 104 ? 1.611 5.415 18.783 1.00 86.38 104 PRO A CA 1
ATOM 827 C C . PRO A 1 104 ? 1.087 3.971 18.768 1.00 86.38 104 PRO A C 1
ATOM 829 O O . PRO A 1 104 ? 1.656 3.089 19.404 1.00 86.38 104 PRO A O 1
ATOM 832 N N . VAL A 1 105 ? 0.021 3.739 18.000 1.00 88.31 105 VAL A N 1
ATOM 833 C CA . VAL A 1 105 ? -0.519 2.426 17.642 1.00 88.31 105 VAL A CA 1
ATOM 834 C C . VAL A 1 105 ? -0.713 2.418 16.127 1.00 88.31 105 VAL A C 1
ATOM 836 O O . VAL A 1 105 ? -1.031 3.453 15.539 1.00 88.31 105 VAL A O 1
ATOM 839 N N . ALA A 1 106 ? -0.469 1.279 15.480 1.00 91.69 106 ALA A N 1
ATOM 840 C CA . ALA A 1 106 ? -0.640 1.158 14.038 1.00 91.69 106 ALA A CA 1
ATOM 841 C C . ALA A 1 106 ? -2.128 1.114 13.657 1.00 91.69 106 ALA A C 1
ATOM 843 O O . ALA A 1 106 ? -2.899 0.363 14.251 1.00 91.69 106 ALA A O 1
ATOM 844 N N . GLU A 1 107 ? -2.503 1.875 12.634 1.00 91.25 107 GLU A N 1
ATOM 845 C CA . GLU A 1 107 ? -3.862 1.932 12.081 1.00 91.25 107 GLU A CA 1
ATOM 846 C C . GLU A 1 107 ? -3.812 1.623 10.585 1.00 91.25 107 GLU A C 1
ATOM 848 O O . GLU A 1 107 ? -2.847 1.999 9.913 1.00 91.25 107 GLU A O 1
ATOM 853 N N . SER A 1 108 ? -4.805 0.891 10.072 1.00 93.06 108 SER A N 1
ATOM 854 C CA . SER A 1 108 ? -4.796 0.393 8.695 1.00 93.06 108 SER A CA 1
ATOM 855 C C . SER A 1 108 ? -6.138 0.571 8.013 1.00 93.06 108 SER A C 1
ATOM 857 O O . SER A 1 108 ? -7.125 -0.031 8.411 1.00 93.06 108 SER A O 1
ATOM 859 N N . LYS A 1 109 ? -6.133 1.281 6.886 1.00 91.62 109 LYS A N 1
ATOM 860 C CA . LYS A 1 109 ? -7.313 1.475 6.051 1.00 91.62 109 LYS A CA 1
ATOM 861 C C . LYS A 1 109 ? -7.288 0.529 4.858 1.00 91.62 109 LYS A C 1
ATOM 863 O O . LYS A 1 109 ? -6.384 0.607 4.026 1.00 91.62 109 LYS A O 1
ATOM 868 N N . LEU A 1 110 ? -8.324 -0.295 4.729 1.00 93.00 110 LEU A N 1
ATOM 869 C CA . LEU A 1 110 ? -8.598 -1.084 3.527 1.00 93.00 110 LEU A CA 1
ATOM 870 C C . LEU A 1 110 ? -9.462 -0.278 2.548 1.00 93.00 110 LEU A C 1
ATOM 872 O O . LEU A 1 110 ? -10.475 0.307 2.922 1.00 93.00 110 LEU A O 1
ATOM 876 N N . SER A 1 111 ? -9.063 -0.248 1.281 1.00 94.00 111 SER A N 1
ATOM 877 C CA . SER A 1 111 ? -9.837 0.317 0.173 1.00 94.00 111 SER A CA 1
ATOM 878 C C . SER A 1 111 ? -9.858 -0.666 -0.993 1.00 94.00 111 SER A C 1
ATOM 880 O O . SER A 1 111 ? -8.846 -1.301 -1.292 1.00 94.00 111 SER A O 1
ATOM 882 N N . LEU A 1 112 ? -11.008 -0.797 -1.653 1.00 94.56 112 LEU A N 1
ATOM 883 C CA . LEU A 1 112 ? -11.168 -1.646 -2.831 1.00 94.56 112 LEU A CA 1
ATOM 884 C C . LEU A 1 112 ? -11.302 -0.789 -4.083 1.00 94.56 112 LEU A C 1
ATOM 886 O O . LEU A 1 112 ? -12.037 0.199 -4.088 1.00 94.56 112 LEU A O 1
ATOM 890 N N . PHE A 1 113 ? -10.635 -1.205 -5.150 1.00 95.06 113 PHE A N 1
ATOM 891 C CA . PHE A 1 113 ? -10.660 -0.543 -6.447 1.00 95.06 113 PHE A CA 1
ATOM 892 C C . PHE A 1 113 ? -10.871 -1.558 -7.562 1.00 95.06 113 PHE A C 1
ATOM 894 O O . PHE A 1 113 ? -10.512 -2.727 -7.415 1.00 95.06 113 PHE A O 1
ATOM 901 N N . ASN A 1 114 ? -11.398 -1.102 -8.692 1.00 93.81 114 ASN A N 1
ATOM 902 C CA . ASN A 1 114 ? -11.272 -1.854 -9.932 1.00 93.81 114 ASN A CA 1
ATOM 903 C C . ASN A 1 114 ? -9.881 -1.646 -10.562 1.00 93.81 114 ASN A C 1
ATOM 905 O O . ASN A 1 114 ? -9.081 -0.833 -10.095 1.00 93.81 114 ASN A O 1
ATOM 909 N N . GLN A 1 115 ? -9.602 -2.343 -11.664 1.00 89.75 115 GLN A N 1
ATOM 910 C CA . GLN A 1 115 ? -8.339 -2.227 -12.409 1.00 89.75 115 GLN A CA 1
ATOM 911 C C . GLN A 1 115 ? -8.024 -0.819 -12.944 1.00 89.75 115 GLN A C 1
ATOM 913 O O . GLN A 1 115 ? -6.870 -0.515 -13.236 1.00 89.75 115 GLN A O 1
ATOM 918 N N . GLN A 1 116 ? -9.026 0.052 -13.063 1.00 93.00 116 GLN A N 1
ATOM 919 C CA . GLN A 1 116 ? -8.874 1.448 -13.479 1.00 93.00 116 GLN A CA 1
ATOM 920 C C . GLN A 1 116 ? -8.717 2.392 -12.277 1.00 93.00 116 GLN A C 1
ATOM 922 O O . GLN A 1 116 ? -8.870 3.604 -12.423 1.00 93.00 116 GLN A O 1
ATOM 927 N N . TRP A 1 117 ? -8.437 1.847 -11.087 1.00 95.25 117 TRP A N 1
ATOM 928 C CA . TRP A 1 117 ? -8.313 2.584 -9.831 1.00 95.25 117 TRP A CA 1
ATOM 929 C C . TRP A 1 117 ? -9.562 3.392 -9.452 1.00 95.25 117 TRP A C 1
ATOM 931 O O . TRP A 1 117 ? -9.488 4.377 -8.717 1.00 95.25 117 TRP A O 1
ATOM 941 N N . GLN A 1 118 ? -10.738 2.960 -9.911 1.00 94.94 118 GLN A N 1
ATOM 942 C CA . GLN A 1 118 ? -12.015 3.510 -9.466 1.00 94.94 118 GLN A CA 1
ATOM 943 C C . GLN A 1 118 ? -12.442 2.787 -8.191 1.00 94.94 118 GLN A C 1
ATOM 945 O O . GLN A 1 118 ? -12.470 1.557 -8.147 1.00 94.94 118 GLN A O 1
ATOM 950 N N . ALA A 1 119 ? -12.753 3.551 -7.147 1.00 93.12 119 ALA A N 1
ATOM 951 C CA . ALA A 1 119 ? -13.107 2.993 -5.850 1.00 93.12 119 ALA A CA 1
ATOM 952 C C . ALA A 1 119 ? -14.441 2.235 -5.912 1.00 93.12 119 ALA A C 1
ATOM 954 O O . ALA A 1 119 ? -15.433 2.737 -6.444 1.00 93.12 119 ALA A O 1
ATOM 955 N N . HIS A 1 120 ? -14.484 1.057 -5.298 1.00 87.50 120 HIS A N 1
ATOM 956 C CA . HIS A 1 120 ? -15.742 0.400 -4.972 1.00 87.50 120 HIS A CA 1
ATOM 957 C C . HIS A 1 120 ? -16.325 1.023 -3.702 1.00 87.50 120 HIS A C 1
ATOM 959 O O . HIS A 1 120 ? -15.611 1.260 -2.726 1.00 87.50 120 HIS A O 1
ATOM 965 N N . ALA A 1 121 ? -17.640 1.257 -3.693 1.00 78.81 121 ALA A N 1
ATOM 966 C CA . ALA A 1 121 ? -18.342 1.606 -2.467 1.00 78.81 121 ALA A CA 1
ATOM 967 C C . ALA A 1 121 ? -18.245 0.417 -1.503 1.00 78.81 121 ALA A C 1
ATOM 969 O O . ALA A 1 121 ? -18.829 -0.639 -1.736 1.00 78.81 121 ALA A O 1
ATOM 970 N N . MET A 1 122 ? -17.466 0.580 -0.439 1.00 69.50 122 MET A N 1
ATOM 971 C CA . MET A 1 122 ? -17.263 -0.452 0.563 1.00 69.50 122 MET A CA 1
ATOM 972 C C . MET A 1 122 ? -18.048 -0.084 1.818 1.00 69.50 122 MET A C 1
ATOM 974 O O . MET A 1 122 ? -17.790 0.943 2.440 1.00 69.50 122 MET A O 1
ATOM 978 N N . VAL A 1 123 ? -18.995 -0.939 2.200 1.00 58.59 123 VAL A N 1
ATOM 979 C CA . VAL A 1 123 ? -19.641 -0.906 3.516 1.00 58.59 123 VAL A CA 1
ATOM 980 C C . VAL A 1 123 ? -19.186 -2.157 4.262 1.00 58.59 123 VAL A C 1
ATOM 982 O O . VAL A 1 123 ? -19.952 -3.097 4.444 1.00 58.59 123 VAL A O 1
ATOM 985 N N . ILE A 1 124 ? -17.908 -2.213 4.652 1.00 63.62 124 ILE A N 1
ATOM 986 C CA . ILE A 1 124 ? -17.536 -3.111 5.748 1.00 63.62 124 ILE A CA 1
ATOM 987 C C . ILE A 1 124 ? -17.880 -2.359 7.022 1.00 63.62 124 ILE A C 1
ATOM 989 O O . ILE A 1 124 ? -17.154 -1.464 7.446 1.00 63.62 124 ILE A O 1
ATOM 993 N N . LEU A 1 125 ? -19.019 -2.707 7.612 1.00 60.44 125 LEU A N 1
ATOM 994 C CA . LEU A 1 125 ? -19.257 -2.420 9.016 1.00 60.44 125 LEU A CA 1
ATOM 995 C C . LEU A 1 125 ? -18.597 -3.560 9.792 1.00 60.44 125 LEU A C 1
ATOM 997 O O . LEU A 1 125 ? -19.117 -4.678 9.741 1.00 60.44 125 LEU A O 1
ATOM 1001 N N . PRO A 1 126 ? -17.444 -3.340 10.451 1.00 65.88 126 PRO A N 1
ATOM 1002 C CA . PRO A 1 126 ? -16.908 -4.348 11.348 1.00 65.88 126 PRO A CA 1
ATOM 1003 C C . PRO A 1 126 ? -17.981 -4.650 12.397 1.00 65.88 126 PRO A C 1
ATOM 1005 O O . PRO A 1 126 ? -18.417 -3.754 13.124 1.00 65.88 126 PRO A O 1
ATOM 1008 N N . GLN A 1 127 ? -18.460 -5.894 12.419 1.00 69.06 127 GLN A N 1
ATOM 1009 C CA . GLN A 1 127 ? -19.412 -6.332 13.432 1.00 69.06 127 GLN A CA 1
ATOM 1010 C C . GLN A 1 127 ? -18.730 -6.305 14.802 1.00 69.06 127 GLN A C 1
ATOM 1012 O O . GLN A 1 127 ? -17.549 -6.626 14.929 1.00 69.06 127 GLN A O 1
ATOM 1017 N N . GLU A 1 128 ? -19.469 -5.886 15.829 1.00 71.38 128 GLU A N 1
ATOM 1018 C CA . GLU A 1 128 ? -18.994 -5.987 17.206 1.00 71.38 128 GLU A CA 1
ATOM 1019 C C . GLU A 1 128 ? -18.931 -7.464 17.591 1.00 71.38 128 GLU A C 1
ATOM 1021 O O . GLU A 1 128 ? -19.963 -8.099 17.767 1.00 71.38 128 GLU A O 1
ATOM 1026 N N . THR A 1 129 ? -17.723 -8.009 17.719 1.00 78.50 129 THR A N 1
ATOM 1027 C CA . THR A 1 129 ? -17.512 -9.395 18.178 1.00 78.50 129 THR A CA 1
ATOM 1028 C C . THR A 1 129 ? -17.389 -9.491 19.702 1.00 78.50 129 THR A C 1
ATOM 1030 O O . THR A 1 129 ? -17.133 -10.564 20.237 1.00 78.50 129 THR A O 1
ATOM 1033 N N . ILE A 1 130 ? -17.497 -8.370 20.421 1.00 84.12 130 ILE A N 1
ATOM 1034 C CA . ILE A 1 130 ? -17.240 -8.319 21.862 1.00 84.12 130 ILE A CA 1
ATOM 1035 C C . ILE A 1 130 ? -18.565 -8.416 22.615 1.00 84.12 130 ILE A C 1
ATOM 1037 O O . ILE A 1 130 ? -19.417 -7.534 22.505 1.00 84.12 130 ILE A O 1
ATOM 1041 N N . GLU A 1 131 ? -18.699 -9.466 23.417 1.00 87.06 131 GLU A N 1
ATOM 1042 C CA . GLU A 1 131 ? -19.827 -9.683 24.320 1.00 87.06 131 GLU A CA 1
ATOM 1043 C C . GLU A 1 131 ? -19.454 -9.295 25.757 1.00 87.06 131 GLU A C 1
ATOM 1045 O O . GLU A 1 131 ? -18.289 -9.389 26.156 1.00 87.06 131 GLU A O 1
ATOM 1050 N N . LYS A 1 132 ? -20.441 -8.844 26.541 1.00 91.50 132 LYS A N 1
ATOM 1051 C CA . LYS A 1 132 ? -20.232 -8.501 27.952 1.00 91.50 132 LYS A CA 1
ATOM 1052 C C . LYS A 1 132 ? -19.927 -9.779 28.747 1.00 91.50 132 LYS A C 1
ATOM 1054 O O . LYS A 1 132 ? -20.754 -10.686 28.727 1.00 91.50 132 LYS A O 1
ATOM 1059 N N . PRO A 1 133 ? -18.835 -9.835 29.526 1.00 92.50 133 PRO A N 1
ATOM 1060 C CA . PRO A 1 133 ? -18.612 -10.925 30.469 1.00 92.50 133 PRO A CA 1
ATOM 1061 C C . PRO A 1 133 ? -19.681 -10.983 31.573 1.00 92.50 133 PRO A C 1
ATOM 1063 O O . PRO A 1 133 ? -20.148 -9.950 32.071 1.00 92.50 133 PRO A O 1
ATOM 1066 N N . ASP A 1 134 ? -20.006 -12.189 32.034 1.00 94.25 134 ASP A N 1
ATOM 1067 C CA . ASP A 1 134 ? -20.928 -12.395 33.164 1.00 94.25 134 ASP A CA 1
ATOM 1068 C C . ASP A 1 134 ? -20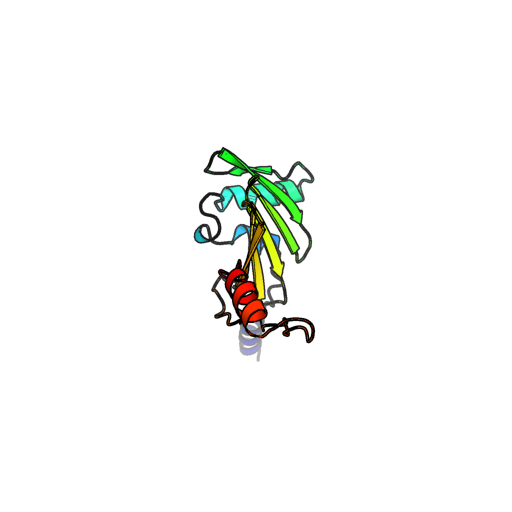.364 -11.872 34.496 1.00 94.25 134 ASP A C 1
ATOM 1070 O O . ASP A 1 134 ? -21.110 -11.609 35.435 1.00 94.25 134 ASP A O 1
ATOM 1074 N N . THR A 1 135 ? -19.043 -11.689 34.577 1.00 95.81 135 THR A N 1
ATOM 1075 C CA . THR A 1 135 ? -18.313 -11.318 35.798 1.00 95.81 135 THR A CA 1
ATOM 1076 C C . THR A 1 135 ? -18.352 -9.831 36.147 1.00 95.81 135 THR A C 1
ATOM 1078 O O . THR A 1 135 ? -17.920 -9.476 37.240 1.00 95.81 135 THR A O 1
ATOM 1081 N N . ILE A 1 136 ? -18.835 -8.966 35.250 1.00 94.88 136 ILE A N 1
ATOM 1082 C CA . ILE A 1 136 ? -18.828 -7.507 35.441 1.00 94.88 136 ILE A CA 1
ATOM 1083 C C . ILE A 1 136 ? -20.237 -6.916 35.411 1.00 94.88 136 ILE A C 1
ATOM 1085 O O . ILE A 1 136 ? -21.141 -7.418 34.728 1.00 94.88 136 ILE A O 1
ATOM 1089 N N . SER A 1 137 ? -20.415 -5.811 36.130 1.00 95.19 137 SER A N 1
ATOM 1090 C CA . SER A 1 137 ? -21.667 -5.057 36.133 1.00 95.19 137 SER A CA 1
ATOM 1091 C C . SER A 1 137 ? -21.921 -4.357 34.792 1.00 95.19 137 SER A C 1
ATOM 1093 O O . SER A 1 137 ? -21.026 -4.170 33.967 1.00 95.19 137 SER A O 1
ATOM 1095 N N . GLU A 1 138 ? -23.170 -3.954 34.557 1.00 93.62 138 GLU A N 1
ATOM 1096 C CA . GLU A 1 138 ? -23.546 -3.208 33.350 1.00 93.62 138 GLU A CA 1
ATOM 1097 C C . GLU A 1 138 ? -22.899 -1.813 33.304 1.00 93.62 138 GLU A C 1
ATOM 1099 O O . GLU A 1 138 ? -22.536 -1.332 32.234 1.00 93.62 138 GLU A O 1
ATOM 1104 N N . MET A 1 139 ? -22.680 -1.196 34.469 1.00 93.38 139 MET A N 1
ATOM 1105 C CA . MET A 1 139 ? -21.985 0.087 34.595 1.00 93.38 139 MET A CA 1
ATOM 1106 C C . MET A 1 139 ? -20.514 -0.035 34.186 1.00 93.38 139 MET A C 1
ATOM 1108 O O . MET A 1 139 ? -20.074 0.678 33.290 1.00 93.38 139 MET A O 1
ATOM 1112 N N . GLU A 1 140 ? -19.788 -1.000 34.758 1.00 93.75 140 GLU A N 1
ATOM 1113 C CA . GLU A 1 140 ? -18.381 -1.252 34.411 1.00 93.75 140 GLU A CA 1
ATOM 1114 C C . GLU A 1 140 ? -18.218 -1.625 32.936 1.00 93.75 140 GLU A C 1
ATOM 1116 O O . GLU A 1 140 ? -17.279 -1.184 32.273 1.00 93.75 140 GLU A O 1
ATOM 1121 N N . TRP A 1 141 ? -19.148 -2.415 32.393 1.00 92.88 141 TRP A N 1
ATOM 1122 C CA . TRP A 1 141 ? -19.156 -2.739 30.972 1.00 92.88 141 TRP A CA 1
ATOM 1123 C C . TRP A 1 141 ? -19.303 -1.499 30.095 1.00 92.88 141 TRP A C 1
ATOM 1125 O O . TRP A 1 141 ? -18.566 -1.360 29.121 1.00 92.88 141 TRP A O 1
ATOM 1135 N N . ASN A 1 142 ? -20.225 -0.597 30.430 1.00 90.62 142 ASN A N 1
ATOM 1136 C CA . ASN A 1 142 ? -20.434 0.635 29.675 1.00 90.62 142 ASN A CA 1
ATOM 1137 C C . ASN A 1 142 ? -19.219 1.568 29.763 1.00 90.62 142 ASN A C 1
ATOM 1139 O O . ASN A 1 142 ? -18.817 2.128 28.740 1.00 90.62 142 ASN A O 1
ATOM 1143 N N . ASP A 1 143 ? -18.587 1.663 30.934 1.00 91.81 143 ASP A N 1
ATOM 1144 C CA . ASP A 1 143 ? -17.361 2.439 31.128 1.00 91.81 143 ASP A CA 1
ATOM 1145 C C . ASP A 1 143 ? -16.224 1.892 30.255 1.00 91.81 143 ASP A C 1
ATOM 1147 O O . ASP A 1 143 ? -15.633 2.635 29.472 1.00 91.81 143 ASP A O 1
ATOM 1151 N N . ILE A 1 144 ? -15.969 0.580 30.285 1.00 89.75 144 ILE A N 1
ATOM 1152 C CA . ILE A 1 144 ? -14.948 -0.061 29.439 1.00 89.75 144 ILE A CA 1
ATOM 1153 C C . ILE A 1 144 ? -15.303 0.074 27.954 1.00 89.75 144 ILE A C 1
ATOM 1155 O O . ILE A 1 144 ? -14.439 0.381 27.129 1.00 89.75 144 ILE A O 1
ATOM 1159 N N . LYS A 1 145 ? -16.577 -0.118 27.594 1.00 87.38 145 LYS A N 1
ATOM 1160 C CA . LYS A 1 145 ? -17.052 -0.002 26.212 1.00 87.38 145 LYS A CA 1
ATOM 1161 C C . LYS A 1 145 ? -16.851 1.406 25.662 1.00 87.38 145 LYS A C 1
ATOM 1163 O O . LYS A 1 145 ? -16.526 1.540 24.483 1.00 87.38 145 LYS A O 1
ATOM 1168 N N . SER A 1 146 ? -16.953 2.433 26.506 1.00 88.06 146 SER A N 1
ATOM 1169 C CA . SER A 1 146 ? -16.676 3.819 26.116 1.00 88.06 146 SER A CA 1
ATOM 1170 C C . SER A 1 146 ? -15.212 4.036 25.706 1.00 88.06 146 SER A C 1
ATOM 1172 O O . SER A 1 146 ? -14.946 4.735 24.725 1.00 88.06 146 SER A O 1
ATOM 1174 N N . LEU A 1 147 ? -14.267 3.353 26.367 1.00 87.31 147 LEU A N 1
ATOM 1175 C CA . LEU A 1 147 ? -12.830 3.440 26.074 1.00 87.31 147 LEU A CA 1
ATOM 1176 C C . LEU A 1 147 ? -12.448 2.800 24.734 1.00 87.31 147 LEU A C 1
ATOM 1178 O O . LEU A 1 147 ? -11.380 3.081 24.198 1.00 87.31 147 LEU A O 1
ATOM 1182 N N . MET A 1 148 ? -13.314 1.959 24.163 1.00 79.62 148 MET A N 1
ATOM 1183 C CA . MET A 1 148 ? -13.087 1.326 22.859 1.00 79.62 148 MET A CA 1
ATOM 1184 C C . MET A 1 148 ? -13.347 2.273 21.672 1.00 79.62 148 MET A C 1
ATOM 1186 O O . MET A 1 148 ? -13.317 1.836 20.518 1.00 79.62 148 MET A O 1
ATOM 1190 N N . THR A 1 149 ? -13.635 3.554 21.935 1.00 77.69 149 THR A N 1
ATOM 1191 C CA . THR A 1 149 ? -13.884 4.578 20.914 1.00 77.69 149 THR A CA 1
ATOM 1192 C C . THR A 1 149 ? -12.933 5.779 21.069 1.00 77.69 149 THR A C 1
ATOM 1194 O O . THR A 1 149 ? -12.699 6.214 22.192 1.00 77.69 149 THR A O 1
ATOM 1197 N N . PRO A 1 150 ? -12.391 6.349 19.973 1.00 71.31 150 PRO A N 1
ATOM 1198 C CA . PRO A 1 150 ? -12.607 5.957 18.584 1.00 71.31 150 PRO A CA 1
ATOM 1199 C C . PRO A 1 150 ? -11.977 4.594 18.280 1.00 71.31 150 PRO A C 1
ATOM 1201 O O . PRO A 1 150 ? -10.875 4.286 18.726 1.00 71.31 150 PRO A O 1
ATOM 1204 N N . ARG A 1 151 ? -12.683 3.774 17.496 1.00 66.69 151 ARG A N 1
ATOM 1205 C CA . ARG A 1 151 ? -12.054 2.598 16.895 1.00 66.69 151 ARG A CA 1
ATOM 1206 C C . ARG A 1 151 ? -11.072 3.113 15.857 1.00 66.69 151 ARG A C 1
ATOM 1208 O O . ARG A 1 151 ? -11.496 3.848 14.965 1.00 66.69 151 ARG A O 1
ATOM 1215 N N . LEU A 1 152 ? -9.803 2.742 16.000 1.00 61.12 152 LEU A N 1
ATOM 1216 C CA . LEU A 1 152 ? -8.821 2.867 14.924 1.00 61.12 152 LEU A CA 1
ATOM 1217 C C . LEU A 1 152 ? -9.434 2.153 13.706 1.00 61.12 152 LEU A C 1
ATOM 1219 O O . LEU A 1 152 ? -9.819 0.985 13.821 1.00 61.12 152 LEU A O 1
ATOM 1223 N N . LYS A 1 153 ? -9.690 2.899 12.631 1.00 51.00 153 LYS A N 1
ATOM 1224 C CA . LYS A 1 153 ? -10.448 2.455 11.455 1.00 51.00 153 LYS A CA 1
ATOM 1225 C C . LYS A 1 153 ? -9.565 1.786 10.412 1.00 51.00 153 LYS A C 1
ATOM 1227 O O . LYS A 1 153 ? -8.365 2.122 10.321 1.00 51.00 153 LYS A O 1
#